Protein AF-A0A813TRA1-F1 (afdb_monomer_lite)

InterPro domains:
  IPR017853 Glycoside hydrolase superfamily [SSF51445] (24-66)
  IPR050887 Beta-mannosidase glycosyl hydrolases [PTHR43730] (22-73)

Sequence (84 aa):
MTIKTVSDLCRRYSTVSHLDPSTSEGNTMGFMYWQLNDIWQAPTWASIEYGGKWKMSHYYAKQMYQSTYVLPVLVPKVEVNISL

Organism: NCBI:txid1234261

Structure (mmCIF, N/CA/C/O backbone):
data_AF-A0A813TRA1-F1
#
_entry.id   AF-A0A813TRA1-F1
#
loop_
_atom_site.group_PDB
_atom_site.id
_atom_site.type_symbol
_atom_site.label_atom_id
_atom_site.label_alt_id
_atom_site.label_comp_id
_atom_site.label_asym_id
_atom_site.label_entity_id
_atom_site.label_seq_id
_atom_site.pdbx_PDB_ins_code
_atom_site.Cartn_x
_atom_site.Cartn_y
_atom_site.Cartn_z
_atom_site.occupancy
_atom_site.B_iso_or_equiv
_atom_site.auth_seq_id
_atom_site.auth_comp_id
_atom_site.auth_asym_id
_atom_site.auth_atom_id
_atom_site.pdbx_PDB_model_num
ATOM 1 N N . MET A 1 1 ? -10.667 2.853 -6.671 1.00 46.78 1 MET A N 1
ATOM 2 C CA . MET A 1 1 ? -10.256 1.597 -7.332 1.00 46.78 1 MET A CA 1
ATOM 3 C C . MET A 1 1 ? -9.014 1.922 -8.156 1.00 46.78 1 MET A C 1
ATOM 5 O O . MET A 1 1 ? -9.120 2.172 -9.343 1.00 46.78 1 MET A O 1
ATOM 9 N N . THR A 1 2 ? -7.864 2.045 -7.486 1.00 80.38 2 THR A N 1
ATOM 10 C CA . THR A 1 2 ? -6.652 2.655 -8.084 1.00 80.38 2 THR A CA 1
ATOM 11 C C . THR A 1 2 ? -5.365 1.949 -7.654 1.00 80.38 2 THR A C 1
ATOM 13 O O . THR A 1 2 ? -4.376 1.984 -8.367 1.00 80.38 2 THR A O 1
ATOM 16 N N . ILE A 1 3 ? -5.370 1.253 -6.511 1.00 89.75 3 ILE A N 1
ATOM 17 C CA . ILE A 1 3 ? -4.160 0.610 -5.982 1.00 89.75 3 ILE A CA 1
ATOM 18 C C . ILE A 1 3 ? -3.706 -0.595 -6.815 1.00 89.75 3 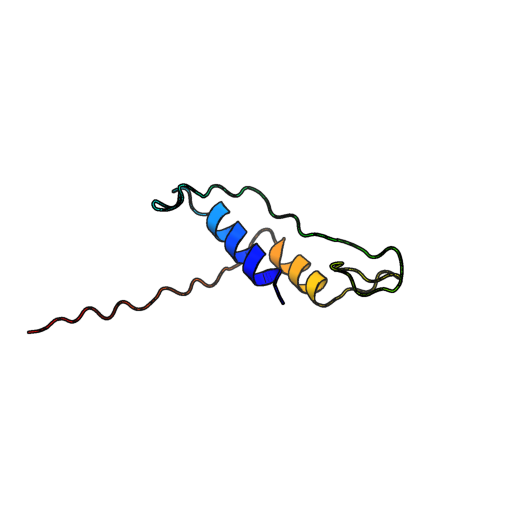ILE A C 1
ATOM 20 O O . ILE A 1 3 ? -2.517 -0.733 -7.062 1.00 89.75 3 ILE A O 1
ATOM 24 N N . LYS A 1 4 ? -4.647 -1.420 -7.299 1.00 91.19 4 LYS A N 1
ATOM 25 C CA . LYS A 1 4 ? -4.345 -2.624 -8.088 1.00 91.19 4 LYS A CA 1
ATOM 26 C C . LYS A 1 4 ? -3.656 -2.274 -9.408 1.00 91.19 4 LYS A C 1
ATOM 28 O O . LYS A 1 4 ? -2.629 -2.836 -9.751 1.00 91.19 4 LYS A O 1
ATOM 33 N N . THR A 1 5 ? -4.209 -1.315 -10.140 1.00 91.19 5 THR A N 1
ATOM 34 C CA . THR A 1 5 ? -3.670 -0.915 -11.444 1.00 91.19 5 THR A CA 1
ATOM 35 C C . THR A 1 5 ? -2.285 -0.284 -11.317 1.00 91.19 5 THR A C 1
ATOM 37 O O . THR A 1 5 ? -1.405 -0.585 -12.117 1.00 91.19 5 THR A O 1
ATOM 40 N N . VAL A 1 6 ? -2.062 0.543 -10.290 1.00 90.81 6 VAL A N 1
ATOM 41 C CA . VAL A 1 6 ? -0.747 1.152 -10.038 1.00 90.81 6 VAL A CA 1
ATOM 42 C C . VAL A 1 6 ? 0.270 0.108 -9.570 1.00 90.81 6 VAL A C 1
ATOM 44 O O . VAL A 1 6 ? 1.395 0.114 -10.061 1.00 90.81 6 VAL A O 1
ATOM 47 N N . SER A 1 7 ? -0.108 -0.827 -8.689 1.00 92.12 7 SER A N 1
ATOM 48 C CA . SER A 1 7 ? 0.800 -1.905 -8.273 1.00 92.12 7 SER A CA 1
ATOM 49 C C . SER A 1 7 ? 1.220 -2.781 -9.452 1.00 92.12 7 SER A C 1
ATOM 51 O O . SER A 1 7 ? 2.389 -3.151 -9.560 1.00 92.12 7 SER A O 1
ATOM 53 N N . ASP A 1 8 ? 0.280 -3.073 -10.355 1.00 91.81 8 ASP A N 1
ATOM 54 C CA . ASP A 1 8 ? 0.539 -3.867 -11.555 1.00 91.81 8 ASP A CA 1
ATOM 55 C C . ASP A 1 8 ? 1.525 -3.148 -12.492 1.00 91.81 8 ASP A C 1
ATOM 57 O O . ASP A 1 8 ? 2.468 -3.757 -13.003 1.00 91.81 8 ASP A O 1
ATOM 61 N N . LEU A 1 9 ? 1.361 -1.832 -12.652 1.00 89.38 9 LEU A N 1
ATOM 62 C CA . LEU A 1 9 ? 2.264 -0.986 -13.427 1.00 89.38 9 LEU A CA 1
ATOM 63 C C . LEU A 1 9 ? 3.674 -0.939 -12.817 1.00 89.38 9 LEU A C 1
ATOM 65 O O . LEU A 1 9 ? 4.648 -1.219 -13.514 1.00 89.38 9 LEU A O 1
ATOM 69 N N . CYS A 1 10 ? 3.802 -0.673 -11.514 1.00 90.50 10 CYS A N 1
ATOM 70 C CA . CYS A 1 10 ? 5.100 -0.675 -10.830 1.00 90.50 10 CYS A CA 1
ATOM 71 C C . CYS A 1 10 ? 5.815 -2.026 -10.960 1.00 90.50 10 CYS A C 1
ATOM 73 O O . CYS A 1 10 ? 7.023 -2.080 -11.184 1.00 90.50 10 CYS A O 1
ATOM 75 N N . ARG A 1 11 ? 5.076 -3.138 -10.870 1.00 90.69 11 ARG A N 1
ATOM 76 C CA . ARG A 1 11 ? 5.662 -4.477 -10.987 1.00 90.69 11 ARG A CA 1
ATOM 77 C C . ARG A 1 11 ? 6.081 -4.816 -12.419 1.00 90.69 11 ARG A C 1
ATOM 79 O O . ARG A 1 11 ? 7.087 -5.501 -12.610 1.00 90.69 11 ARG A O 1
ATOM 86 N N . ARG A 1 12 ? 5.388 -4.277 -13.425 1.00 89.31 12 ARG A N 1
ATOM 87 C CA . ARG A 1 12 ? 5.840 -4.333 -14.822 1.00 89.31 12 ARG A CA 1
ATOM 88 C C . ARG A 1 12 ? 7.191 -3.637 -14.989 1.00 89.31 12 ARG A C 1
ATOM 90 O O . ARG A 1 12 ? 8.120 -4.266 -15.483 1.00 89.31 12 ARG A O 1
ATOM 97 N N . TYR A 1 13 ? 7.329 -2.403 -14.505 1.00 90.06 13 TYR A N 1
ATOM 98 C CA . TYR A 1 13 ? 8.601 -1.666 -14.554 1.00 90.06 13 TYR A CA 1
ATOM 99 C C . TYR A 1 13 ? 9.712 -2.284 -13.689 1.00 90.06 13 TYR A C 1
ATOM 101 O O . TYR A 1 13 ? 10.880 -1.970 -13.885 1.00 90.06 13 TYR A O 1
ATOM 109 N N . SER A 1 14 ? 9.365 -3.161 -12.742 1.00 88.25 14 SER A N 1
ATOM 110 C CA . SER A 1 14 ? 10.323 -3.949 -11.954 1.00 88.25 14 SER A CA 1
ATOM 111 C C . SER A 1 14 ? 10.878 -5.161 -12.705 1.00 88.25 14 SER A C 1
ATOM 113 O O . SER A 1 14 ? 12.024 -5.551 -12.512 1.00 88.25 14 SER A O 1
ATOM 115 N N . THR A 1 15 ? 10.060 -5.773 -13.564 1.00 84.69 15 THR A N 1
ATOM 116 C CA . THR A 1 15 ? 10.419 -7.019 -14.265 1.00 84.69 15 THR A CA 1
ATOM 117 C C . THR A 1 15 ? 11.216 -6.746 -15.543 1.00 84.69 15 THR A C 1
ATOM 119 O O . THR A 1 15 ? 11.964 -7.597 -16.018 1.00 84.69 15 THR A O 1
ATOM 122 N N . VAL A 1 16 ? 11.032 -5.565 -16.128 1.00 83.38 16 VAL A N 1
ATOM 123 C CA . VAL A 1 16 ? 11.617 -5.191 -17.412 1.00 83.38 16 VAL A CA 1
ATOM 124 C C . VAL A 1 16 ? 12.975 -4.523 -17.193 1.00 83.38 16 VAL A C 1
ATOM 126 O O . VAL A 1 16 ? 13.060 -3.502 -16.523 1.00 83.38 16 VAL A O 1
ATOM 129 N N . SER A 1 17 ? 14.032 -5.091 -17.782 1.00 78.81 17 SER A N 1
ATOM 130 C CA . SER A 1 17 ? 15.410 -4.592 -17.642 1.00 78.81 17 SER A CA 1
ATOM 131 C C . SER A 1 17 ? 15.751 -3.413 -18.558 1.00 78.81 17 SER A C 1
ATOM 133 O O . SER A 1 17 ? 16.799 -2.793 -18.390 1.00 78.81 17 SER A O 1
ATOM 135 N N . HIS A 1 18 ? 14.916 -3.133 -19.561 1.00 78.69 18 HIS A N 1
ATOM 136 C CA . HIS A 1 18 ? 15.089 -1.976 -20.430 1.00 78.69 18 HIS A CA 1
ATOM 137 C C . HIS A 1 18 ? 14.307 -0.785 -19.885 1.00 78.69 18 HIS A C 1
ATOM 139 O O . HIS A 1 18 ? 13.179 -0.925 -19.415 1.00 78.69 18 HIS A O 1
ATOM 145 N N . LEU A 1 19 ? 14.918 0.392 -19.975 1.00 85.12 19 LEU A N 1
ATOM 146 C CA . LEU A 1 19 ? 14.217 1.646 -19.747 1.00 85.12 19 LEU A CA 1
ATOM 147 C C . LEU A 1 19 ? 13.258 1.896 -20.909 1.00 85.12 19 LEU A C 1
ATOM 149 O O . LEU A 1 19 ? 13.522 1.491 -22.046 1.00 85.12 19 LEU A O 1
ATOM 153 N N . ASP A 1 20 ? 12.152 2.568 -20.623 1.00 86.00 20 ASP A N 1
ATOM 154 C CA . ASP A 1 20 ? 11.258 3.056 -21.660 1.00 86.00 20 ASP A CA 1
ATOM 155 C C . ASP A 1 20 ? 12.045 4.004 -22.589 1.00 86.00 20 ASP A C 1
ATOM 157 O O . ASP A 1 20 ? 12.640 4.969 -22.106 1.00 86.00 20 ASP A O 1
ATOM 161 N N . PRO A 1 21 ? 12.096 3.761 -23.910 1.00 84.44 21 PRO A N 1
ATOM 162 C CA . PRO A 1 21 ? 12.879 4.586 -24.829 1.00 84.44 21 PRO A CA 1
ATOM 163 C C . PRO A 1 21 ? 12.370 6.029 -24.935 1.00 84.44 21 PRO A C 1
ATOM 165 O O . PRO A 1 21 ? 13.116 6.900 -25.378 1.00 84.44 21 PRO A O 1
ATOM 168 N N . SER A 1 22 ? 11.119 6.293 -24.550 1.00 90.25 22 SER A N 1
ATOM 169 C CA . SER A 1 22 ? 10.525 7.629 -24.624 1.00 90.25 22 SER A CA 1
ATOM 170 C C . SER A 1 22 ? 10.734 8.453 -23.353 1.00 90.25 22 SER A C 1
ATOM 172 O O . SER A 1 22 ? 11.048 9.639 -23.442 1.00 90.25 22 SER A O 1
ATOM 174 N N . THR A 1 23 ? 10.599 7.835 -22.177 1.00 88.69 23 THR A N 1
ATOM 175 C CA . THR A 1 23 ? 10.690 8.527 -20.881 1.00 88.69 23 THR A CA 1
ATOM 176 C C . THR A 1 23 ? 11.992 8.249 -20.133 1.00 88.69 23 THR A C 1
ATOM 178 O O . THR A 1 23 ? 12.308 8.948 -19.176 1.00 88.69 23 THR A O 1
ATOM 181 N N . SER A 1 24 ? 12.790 7.269 -20.578 1.00 86.38 24 SER A N 1
ATOM 182 C CA . SER A 1 24 ? 13.961 6.740 -19.858 1.00 86.38 24 SER A CA 1
ATOM 183 C C . SER A 1 24 ? 13.635 6.228 -18.447 1.00 86.38 24 SER A C 1
ATOM 185 O O . SER A 1 24 ? 14.513 6.150 -17.588 1.00 86.38 24 SER A O 1
ATOM 187 N N . GLU A 1 25 ? 12.378 5.859 -18.196 1.00 87.25 25 GLU A N 1
ATOM 188 C CA . GLU A 1 25 ? 11.905 5.370 -16.900 1.00 87.25 25 GLU A CA 1
ATOM 189 C C . GLU A 1 25 ? 11.917 3.837 -16.846 1.00 87.25 25 GLU A C 1
ATOM 191 O O . GLU A 1 25 ? 11.711 3.150 -17.848 1.00 87.25 25 GLU A O 1
ATOM 196 N N . GLY A 1 26 ? 12.156 3.276 -15.662 1.00 89.50 26 GLY A N 1
ATOM 197 C CA . GLY A 1 26 ? 12.183 1.831 -15.446 1.00 89.50 26 GLY A CA 1
ATOM 198 C C . GLY A 1 26 ?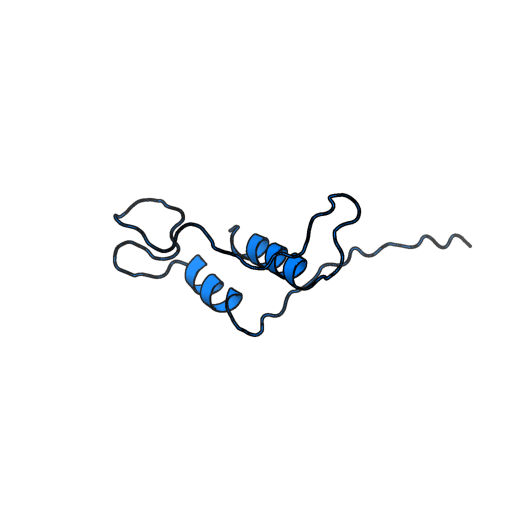 12.820 1.456 -14.112 1.00 89.50 26 GLY A C 1
ATOM 199 O O . GLY A 1 26 ? 13.013 2.311 -13.249 1.00 89.50 26 GLY A O 1
ATOM 200 N N . ASN A 1 27 ? 13.146 0.173 -13.939 1.00 90.50 27 ASN A N 1
ATOM 201 C CA . ASN A 1 27 ? 13.855 -0.354 -12.766 1.00 90.50 27 ASN A CA 1
ATOM 202 C C . ASN A 1 27 ? 13.172 -0.038 -11.424 1.00 90.50 27 ASN A C 1
ATOM 204 O O . ASN A 1 27 ? 13.817 0.319 -10.436 1.00 90.50 27 ASN A O 1
ATOM 208 N N . THR A 1 28 ? 11.846 -0.164 -11.368 1.00 91.75 28 THR A N 1
ATOM 209 C CA . THR A 1 28 ? 11.123 0.016 -10.102 1.00 91.75 28 THR A CA 1
ATOM 210 C C . THR A 1 28 ? 11.454 -1.133 -9.148 1.00 91.75 28 THR A C 1
ATOM 212 O O . THR A 1 28 ? 11.187 -2.288 -9.453 1.00 91.75 28 THR A O 1
ATOM 215 N N . MET A 1 29 ? 12.000 -0.837 -7.968 1.00 93.06 29 MET A N 1
ATOM 216 C CA . MET A 1 29 ? 12.403 -1.866 -6.989 1.00 93.06 29 MET A CA 1
ATOM 217 C C . MET A 1 29 ? 11.434 -2.019 -5.813 1.00 93.06 29 MET A C 1
ATOM 219 O O . MET A 1 29 ? 11.642 -2.855 -4.937 1.00 93.06 29 MET A O 1
ATOM 223 N N . GLY A 1 30 ? 10.367 -1.224 -5.769 1.00 91.31 30 GLY A N 1
ATOM 224 C CA . GLY A 1 30 ? 9.425 -1.270 -4.662 1.00 91.31 30 GLY A CA 1
ATOM 225 C C . GLY A 1 30 ? 8.142 -0.502 -4.929 1.00 91.31 30 GLY A C 1
ATOM 226 O O . GLY A 1 30 ? 8.087 0.390 -5.771 1.00 91.31 30 GLY A O 1
ATOM 227 N N . PHE A 1 31 ? 7.107 -0.866 -4.179 1.00 92.56 31 PHE A N 1
ATOM 228 C CA . PHE A 1 31 ? 5.814 -0.199 -4.184 1.00 92.56 31 PHE A CA 1
ATOM 229 C C . PHE A 1 31 ? 5.278 -0.149 -2.754 1.00 92.56 31 PHE A C 1
ATOM 231 O O . PHE A 1 31 ? 4.998 -1.189 -2.150 1.00 92.56 31 PHE A O 1
ATOM 238 N N . MET A 1 32 ? 5.137 1.060 -2.214 1.00 93.00 32 MET A N 1
ATOM 239 C CA . MET A 1 32 ? 4.544 1.311 -0.905 1.00 93.00 32 MET A CA 1
ATOM 240 C C . MET A 1 32 ? 3.360 2.248 -1.093 1.00 93.00 32 MET A C 1
ATOM 242 O O . MET A 1 32 ? 3.520 3.377 -1.552 1.00 93.00 32 MET A O 1
ATOM 246 N N . TYR A 1 33 ? 2.166 1.765 -0.768 1.00 93.19 33 TYR A N 1
ATOM 247 C CA . TYR A 1 33 ? 0.963 2.576 -0.874 1.00 93.19 33 TYR A CA 1
ATOM 248 C C . TYR A 1 33 ? 0.727 3.361 0.414 1.00 93.19 33 TYR A C 1
ATOM 250 O O . TYR A 1 33 ? 0.997 2.882 1.517 1.00 93.19 33 TYR A O 1
ATOM 258 N N . TRP A 1 34 ? 0.172 4.558 0.260 1.00 92.50 34 TRP A N 1
ATOM 259 C CA . TRP A 1 34 ? -0.322 5.355 1.372 1.00 92.50 34 TRP A CA 1
ATOM 260 C C . TRP A 1 34 ? -1.839 5.152 1.505 1.00 92.50 34 TRP A C 1
ATOM 262 O O . TRP A 1 34 ? -2.548 5.261 0.507 1.00 92.50 34 TRP A O 1
ATOM 272 N N . GLN A 1 35 ? -2.410 4.838 2.666 1.00 92.69 35 GLN A N 1
ATOM 273 C CA . GLN A 1 35 ? -1.806 4.540 3.977 1.00 92.69 35 GLN A CA 1
ATOM 274 C C . GLN A 1 35 ? -2.217 3.142 4.450 1.00 92.69 35 GLN A C 1
ATOM 276 O O . GLN A 1 35 ? -3.118 2.524 3.882 1.00 92.69 35 GLN A O 1
ATOM 281 N N . LEU A 1 36 ? -1.581 2.635 5.507 1.00 93.69 36 LEU A N 1
ATOM 282 C CA . LEU A 1 36 ? -1.931 1.326 6.057 1.00 93.69 36 LEU A CA 1
ATOM 283 C C . LEU A 1 36 ? -3.232 1.375 6.874 1.00 93.69 36 LEU A C 1
ATOM 285 O O . LEU A 1 36 ? -4.197 0.699 6.521 1.00 93.69 36 LEU A O 1
ATOM 289 N N . ASN A 1 37 ? -3.279 2.177 7.939 1.00 95.56 37 ASN A N 1
ATOM 290 C CA . ASN A 1 37 ? -4.366 2.184 8.923 1.00 95.56 37 ASN A CA 1
ATOM 291 C C . ASN A 1 37 ? -4.918 3.586 9.208 1.00 95.56 37 ASN A C 1
ATOM 293 O O . ASN A 1 37 ? -4.258 4.594 8.961 1.00 95.56 37 ASN A O 1
ATOM 297 N N . ASP A 1 38 ? -6.123 3.619 9.774 1.00 94.94 38 ASP A N 1
ATOM 298 C CA . ASP A 1 38 ? -6.778 4.830 10.266 1.00 94.94 38 ASP A CA 1
ATOM 299 C C . ASP A 1 38 ? -6.595 5.025 11.774 1.00 94.94 38 ASP A C 1
ATOM 301 O O . ASP A 1 38 ? -6.632 4.069 12.549 1.00 94.94 38 ASP A O 1
ATOM 305 N N . ILE A 1 39 ? -6.435 6.285 12.195 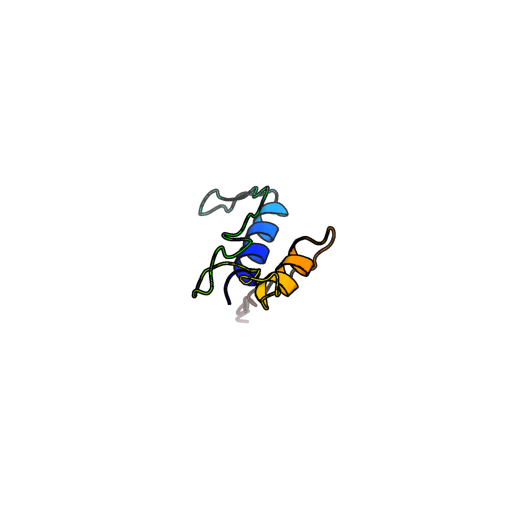1.00 95.31 39 ILE A N 1
ATOM 306 C CA . ILE A 1 39 ? -6.369 6.678 13.615 1.00 95.31 39 ILE A CA 1
ATOM 307 C C . ILE A 1 39 ? -7.749 6.974 14.225 1.00 95.31 39 ILE A C 1
ATOM 309 O O . ILE A 1 39 ? -7.886 6.996 15.443 1.00 95.31 39 ILE A O 1
ATOM 313 N N . TRP A 1 40 ? -8.760 7.215 13.385 1.00 93.25 40 TRP A N 1
ATOM 314 C CA . TRP A 1 40 ? -10.131 7.584 13.754 1.00 93.25 40 TRP A CA 1
ATOM 315 C C . TRP A 1 40 ? -11.101 7.260 12.607 1.00 93.25 40 TRP A C 1
ATOM 317 O O . TRP A 1 40 ? -10.668 7.023 11.478 1.00 93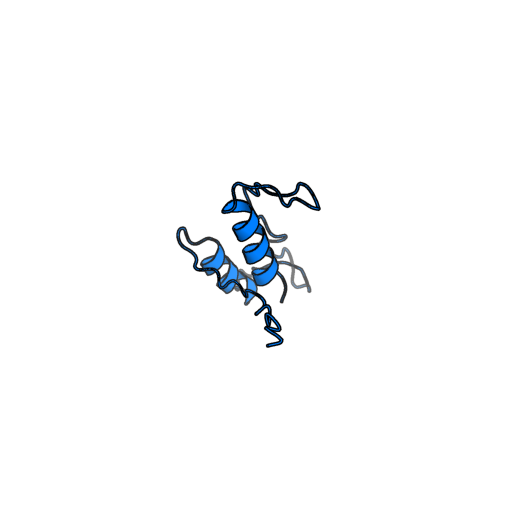.25 40 TRP A O 1
ATOM 327 N N . GLN A 1 41 ? -12.408 7.239 12.881 1.00 93.44 41 GLN A N 1
ATOM 328 C CA . GLN A 1 41 ? -13.436 6.965 11.869 1.00 93.44 41 GLN A CA 1
ATOM 329 C C . GLN A 1 41 ? -13.601 8.164 10.923 1.00 93.44 41 GLN A C 1
ATOM 331 O O . GLN A 1 41 ? -14.301 9.122 11.240 1.00 93.44 41 GLN A O 1
ATOM 336 N N . ALA A 1 42 ? -12.951 8.112 9.761 1.00 93.38 42 ALA A N 1
ATOM 337 C CA . ALA A 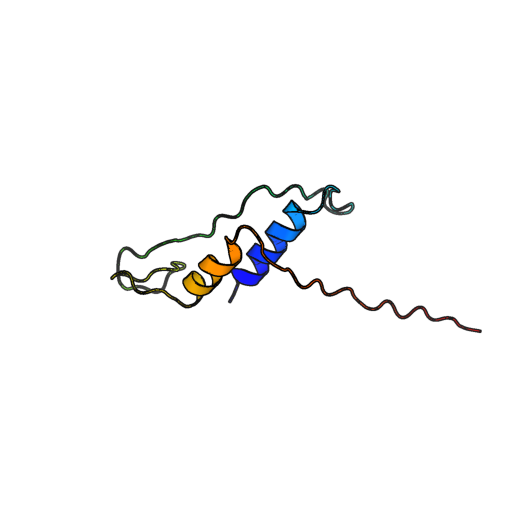1 42 ? -13.040 9.133 8.722 1.00 93.38 42 ALA A CA 1
ATOM 338 C C . ALA A 1 42 ? -12.814 8.514 7.328 1.00 93.38 42 ALA A C 1
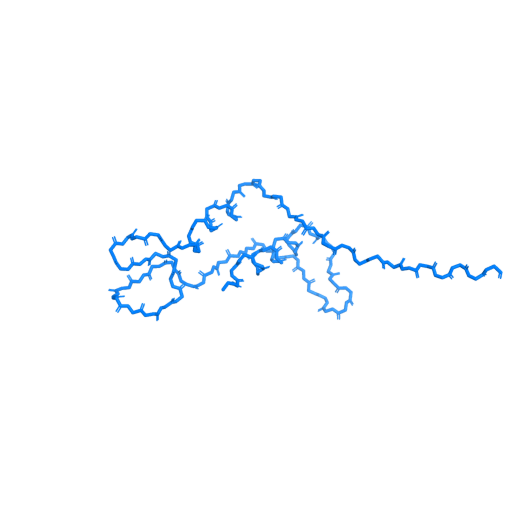ATOM 340 O O . ALA A 1 42 ? -12.216 7.439 7.220 1.00 93.38 42 ALA A O 1
ATOM 341 N N . PRO A 1 43 ? -13.264 9.162 6.237 1.00 90.44 43 PRO A N 1
ATOM 342 C CA . PRO A 1 43 ? -12.886 8.749 4.893 1.00 90.44 43 PRO A CA 1
ATOM 343 C C . PRO A 1 43 ? -11.403 9.056 4.653 1.00 90.44 43 PRO A C 1
ATOM 345 O O . PRO A 1 43 ? -10.969 10.204 4.706 1.00 90.44 43 PRO A O 1
ATOM 348 N N . THR A 1 44 ? -10.621 8.019 4.376 1.00 92.19 44 THR A N 1
ATOM 349 C CA . THR A 1 44 ? -9.167 8.105 4.191 1.00 92.19 44 THR A CA 1
ATOM 350 C C . THR A 1 44 ? -8.684 7.116 3.126 1.00 92.19 44 THR A C 1
ATOM 352 O O . THR A 1 44 ? -9.429 6.245 2.663 1.00 92.19 44 THR A O 1
ATOM 355 N N . TRP A 1 45 ? -7.391 7.186 2.803 1.00 92.06 45 TRP A N 1
ATOM 356 C CA . TRP A 1 45 ? -6.695 6.236 1.931 1.00 92.06 45 TRP A CA 1
ATOM 357 C C . TRP A 1 45 ? -6.221 4.958 2.642 1.00 92.06 45 TRP A C 1
ATOM 359 O O . TRP A 1 45 ? -5.444 4.200 2.064 1.00 92.06 45 TRP A O 1
ATOM 369 N N . ALA A 1 46 ? -6.637 4.704 3.889 1.00 93.50 46 ALA A N 1
ATOM 370 C CA . ALA A 1 46 ? -6.194 3.508 4.604 1.00 93.50 46 ALA A CA 1
ATOM 371 C C . ALA A 1 46 ? -6.797 2.240 4.017 1.00 93.50 46 ALA A C 1
ATOM 373 O O . ALA A 1 46 ? -7.954 2.240 3.592 1.00 93.50 46 ALA A O 1
ATOM 374 N N . SER A 1 47 ? -6.049 1.141 4.070 1.00 94.81 47 SER A N 1
ATOM 375 C CA . SER A 1 47 ? -6.577 -0.191 3.773 1.00 94.81 47 SER A CA 1
ATOM 376 C C . SER A 1 47 ? -7.201 -0.879 4.993 1.00 94.81 47 SER A C 1
ATOM 378 O O . SER A 1 47 ? -8.040 -1.765 4.825 1.00 94.81 47 SER A O 1
ATOM 380 N N . ILE A 1 48 ? -6.860 -0.439 6.206 1.00 96.00 48 ILE A N 1
ATOM 381 C CA . ILE A 1 48 ? -7.406 -0.929 7.476 1.00 96.00 48 ILE A CA 1
ATOM 382 C C . ILE A 1 48 ? -8.179 0.203 8.168 1.00 96.00 48 ILE A C 1
ATOM 384 O O . ILE A 1 48 ? -7.639 1.285 8.389 1.00 96.00 48 ILE A O 1
ATOM 388 N N . GLU A 1 49 ? -9.444 -0.050 8.507 1.00 94.81 49 GLU A N 1
ATOM 389 C CA . GLU A 1 49 ? -10.311 0.882 9.242 1.00 94.81 49 GLU A CA 1
ATOM 390 C C . GLU A 1 49 ? -9.873 1.050 10.702 1.00 94.81 49 GLU A C 1
ATOM 392 O O . GLU A 1 49 ? -9.191 0.195 11.281 1.00 94.81 49 GLU A O 1
ATOM 397 N N . TYR A 1 50 ? -10.346 2.125 11.336 1.00 91.62 50 TYR A N 1
ATOM 398 C CA . TYR A 1 50 ? -10.252 2.272 12.783 1.00 91.62 50 TYR A CA 1
ATOM 399 C C . TYR A 1 50 ? -11.018 1.118 13.452 1.00 91.62 50 TYR A C 1
ATOM 401 O O . TYR A 1 50 ? -12.205 0.913 13.195 1.00 91.62 50 TYR A O 1
ATOM 409 N N . GLY A 1 51 ? -10.317 0.318 14.260 1.00 92.62 51 GLY A N 1
ATOM 410 C CA . GLY A 1 51 ? -10.830 -0.943 14.816 1.00 92.62 51 GLY A CA 1
ATOM 411 C C . GLY A 1 51 ? -10.343 -2.213 14.104 1.00 92.62 51 GLY A C 1
ATOM 412 O O . GLY A 1 51 ? -10.762 -3.307 14.468 1.00 92.62 51 GLY A O 1
ATOM 413 N N . GLY A 1 52 ? -9.449 -2.102 13.114 1.00 93.00 52 GLY A N 1
ATOM 414 C CA . GLY A 1 52 ? -8.729 -3.253 12.548 1.00 93.00 52 GLY A CA 1
ATOM 415 C C . GLY A 1 52 ? -9.473 -4.017 11.450 1.00 93.00 52 GLY A C 1
ATOM 416 O O . GLY A 1 52 ? -8.980 -5.035 10.963 1.00 93.00 52 GLY A O 1
ATOM 417 N N . LYS A 1 53 ? -10.641 -3.534 11.020 1.00 95.06 53 LYS A N 1
ATOM 418 C CA . LYS A 1 53 ? -11.402 -4.151 9.932 1.00 95.06 53 LYS A CA 1
ATOM 419 C C . LYS A 1 53 ? -10.737 -3.890 8.580 1.00 95.06 53 LYS A C 1
ATOM 421 O O . LYS A 1 53 ? -10.311 -2.778 8.274 1.00 95.06 53 LYS A O 1
ATOM 426 N N . TRP A 1 54 ? -10.654 -4.928 7.752 1.00 96.06 54 TRP A N 1
ATOM 427 C CA . TRP A 1 54 ? -10.043 -4.838 6.428 1.00 96.06 54 TRP A CA 1
ATOM 428 C C . TRP A 1 54 ? -11.010 -4.228 5.416 1.00 96.06 54 TRP A C 1
ATOM 430 O O . TRP A 1 54 ? -12.121 -4.727 5.225 1.00 96.06 54 TRP A O 1
ATOM 440 N N . LYS A 1 55 ? -10.559 -3.188 4.709 1.00 94.06 55 LYS A N 1
ATOM 441 C CA . LYS A 1 55 ? -11.238 -2.699 3.506 1.00 94.06 55 LYS A CA 1
ATOM 442 C C . LYS A 1 55 ? -10.903 -3.608 2.324 1.00 94.06 55 LYS A C 1
ATOM 444 O O . LYS A 1 55 ? -9.910 -4.338 2.331 1.00 94.06 55 LYS A O 1
ATOM 449 N N . MET A 1 56 ? -11.688 -3.504 1.250 1.00 93.69 56 MET A N 1
ATOM 450 C CA . MET A 1 56 ? -11.459 -4.244 -0.001 1.00 93.69 56 MET A CA 1
ATOM 451 C C . MET A 1 56 ? -10.016 -4.105 -0.521 1.00 93.69 56 MET A C 1
ATOM 453 O O . MET A 1 56 ? -9.443 -5.063 -1.034 1.00 93.69 56 MET A O 1
ATOM 457 N N . SER A 1 57 ? -9.401 -2.930 -0.354 1.00 92.81 57 SER A N 1
ATOM 458 C CA . SER A 1 57 ? -8.014 -2.670 -0.751 1.00 92.81 57 SER A CA 1
ATOM 459 C C . SER A 1 57 ? -7.000 -3.562 -0.032 1.00 92.81 57 SER A C 1
ATOM 461 O O . SER A 1 57 ? -6.027 -3.971 -0.659 1.00 92.81 57 SER A O 1
ATOM 463 N N . HIS A 1 58 ? -7.227 -3.925 1.234 1.00 95.25 58 HIS A N 1
ATOM 464 C CA . HIS A 1 58 ? -6.306 -4.786 1.979 1.00 95.25 58 HIS A CA 1
ATOM 465 C C . HIS A 1 58 ? -6.335 -6.236 1.475 1.00 95.25 58 HIS A C 1
ATOM 467 O O . HIS A 1 58 ? -5.296 -6.888 1.381 1.00 95.25 58 HIS A O 1
ATOM 473 N N . TYR A 1 59 ? -7.505 -6.724 1.049 1.00 94.69 59 TYR A N 1
ATOM 474 C CA . TYR A 1 59 ? -7.618 -8.037 0.404 1.00 94.69 59 TYR A CA 1
ATOM 475 C C . TYR A 1 59 ? -6.832 -8.101 -0.912 1.00 94.69 59 TYR A C 1
ATOM 477 O O . TYR A 1 59 ? -6.201 -9.118 -1.199 1.00 94.69 59 TYR A O 1
ATOM 485 N N . TYR A 1 60 ? -6.810 -7.008 -1.681 1.00 92.56 60 TYR A N 1
ATOM 486 C CA . TYR A 1 60 ? -5.945 -6.897 -2.858 1.00 92.56 60 TYR A CA 1
ATOM 487 C C . TYR A 1 60 ? -4.469 -6.764 -2.489 1.00 92.56 60 TYR A C 1
ATOM 489 O O . TYR A 1 60 ? -3.634 -7.403 -3.123 1.00 92.56 60 TYR A O 1
ATOM 497 N N . ALA A 1 61 ? -4.141 -6.000 -1.444 1.00 93.44 61 ALA A N 1
ATOM 498 C CA . ALA A 1 61 ? -2.767 -5.862 -0.970 1.00 93.44 61 ALA A CA 1
ATOM 499 C C . ALA A 1 61 ? -2.153 -7.220 -0.592 1.00 93.44 61 ALA A C 1
ATOM 501 O O . ALA A 1 61 ? -0.999 -7.495 -0.916 1.00 93.44 61 ALA A O 1
ATOM 502 N N . LYS A 1 62 ? -2.949 -8.118 0.002 1.00 93.88 62 LYS A N 1
ATOM 503 C CA . LYS A 1 62 ? -2.532 -9.499 0.270 1.00 93.88 62 LYS A CA 1
ATOM 504 C C . LYS A 1 62 ? -2.140 -10.259 -1.003 1.00 93.88 62 LYS A C 1
ATOM 506 O O . LYS A 1 62 ? -1.209 -11.052 -0.948 1.00 93.88 62 LYS A O 1
ATOM 511 N N . GLN A 1 63 ? -2.838 -10.047 -2.121 1.00 92.31 63 GLN A N 1
ATOM 512 C CA . GLN A 1 63 ? -2.520 -10.692 -3.402 1.00 92.31 63 GLN A CA 1
ATOM 513 C C . GLN A 1 63 ? -1.305 -10.038 -4.078 1.00 92.31 63 GLN A C 1
ATOM 515 O O . GLN A 1 63 ? -0.435 -10.748 -4.570 1.00 92.31 63 GLN A O 1
ATOM 520 N N . MET A 1 64 ? -1.198 -8.703 -4.058 1.00 91.50 64 MET A N 1
ATOM 521 C CA . MET A 1 64 ? -0.124 -7.987 -4.767 1.00 91.50 64 MET A CA 1
ATOM 522 C C . MET A 1 64 ? 1.271 -8.226 -4.167 1.00 91.50 64 MET A C 1
ATOM 524 O O . MET A 1 64 ? 2.262 -8.238 -4.897 1.00 91.50 64 MET A O 1
ATOM 528 N N . TYR A 1 65 ? 1.351 -8.444 -2.848 1.00 92.31 65 TYR A N 1
ATOM 529 C CA . TYR A 1 65 ? 2.604 -8.734 -2.138 1.00 92.31 65 TYR A CA 1
ATOM 530 C C . TYR A 1 65 ? 2.944 -10.226 -2.062 1.00 92.31 65 TYR A C 1
ATOM 532 O O . TYR A 1 65 ? 3.876 -10.612 -1.357 1.00 92.31 65 TYR A O 1
ATOM 540 N N . GLN A 1 66 ? 2.231 -11.085 -2.792 1.00 95.00 66 GLN A N 1
ATOM 541 C CA . GLN A 1 66 ? 2.661 -12.471 -2.937 1.00 95.00 66 GLN A CA 1
ATOM 542 C C . GLN A 1 66 ? 4.003 -12.536 -3.677 1.00 95.00 66 GLN A C 1
ATOM 544 O O . GLN A 1 66 ? 4.289 -11.739 -4.581 1.00 95.00 66 GLN A O 1
ATOM 549 N N . SER A 1 67 ? 4.832 -13.508 -3.281 1.00 93.50 67 SER A N 1
ATOM 550 C CA . SER A 1 67 ? 6.125 -13.768 -3.925 1.00 93.50 67 SER A CA 1
ATOM 551 C C . SER A 1 67 ? 5.939 -13.992 -5.431 1.00 93.50 67 SER A C 1
ATOM 553 O O . SER A 1 67 ? 6.604 -13.346 -6.241 1.00 93.50 67 SER A O 1
ATOM 555 N N . THR A 1 68 ? 4.935 -14.789 -5.804 1.00 91.88 68 THR A N 1
ATOM 556 C CA . THR A 1 68 ? 4.509 -15.004 -7.190 1.00 91.88 68 THR A CA 1
ATOM 557 C C . THR A 1 68 ? 3.170 -14.315 -7.438 1.00 91.88 68 THR A C 1
ATOM 559 O O . THR A 1 68 ? 2.204 -14.565 -6.724 1.00 91.88 68 THR A O 1
ATOM 562 N N . TYR A 1 69 ? 3.107 -13.463 -8.461 1.00 91.19 69 TYR A N 1
ATOM 563 C CA . TYR A 1 69 ? 1.901 -12.740 -8.860 1.00 91.19 69 TYR A CA 1
ATOM 564 C C . TYR A 1 69 ? 1.830 -12.692 -10.389 1.00 91.19 69 TYR A C 1
ATOM 566 O O . TYR A 1 69 ? 2.811 -12.329 -11.038 1.00 91.19 69 TYR A O 1
ATOM 574 N N . VAL A 1 70 ? 0.694 -13.095 -10.964 1.00 90.38 70 VAL A N 1
ATOM 575 C CA . VAL A 1 70 ? 0.503 -13.167 -12.420 1.00 90.38 70 VAL A CA 1
ATOM 576 C C . VAL A 1 70 ? -0.139 -11.878 -12.914 1.00 90.38 70 VAL A C 1
ATOM 578 O O . VAL A 1 70 ? -1.214 -11.494 -12.457 1.00 90.38 70 VAL A O 1
ATOM 581 N N . LEU A 1 71 ? 0.521 -11.233 -13.874 1.00 89.00 71 LEU A N 1
ATOM 582 C CA . LEU A 1 71 ? 0.102 -9.965 -14.461 1.00 89.00 71 LEU A CA 1
ATOM 583 C C . LEU A 1 71 ? -0.452 -10.185 -15.874 1.00 89.00 71 LEU A C 1
ATOM 585 O O . LEU A 1 71 ? 0.305 -10.603 -16.752 1.00 89.00 71 LEU A O 1
ATOM 589 N N . PRO A 1 72 ? -1.735 -9.889 -16.139 1.00 87.69 72 PRO A N 1
ATOM 590 C CA . PRO A 1 72 ? -2.241 -9.854 -17.502 1.00 87.69 72 PRO A CA 1
ATOM 591 C C . PRO A 1 72 ? -1.743 -8.588 -18.210 1.00 87.69 72 PRO A C 1
ATOM 593 O O . PRO A 1 72 ? -1.963 -7.472 -17.741 1.00 87.69 72 PRO A O 1
ATOM 596 N N . VAL A 1 73 ? -1.094 -8.755 -19.364 1.00 84.06 73 VAL A N 1
ATOM 597 C CA . VAL A 1 73 ? -0.671 -7.640 -20.219 1.00 84.06 73 VAL A CA 1
ATOM 598 C C . VAL A 1 73 ? -1.548 -7.616 -21.460 1.00 84.06 73 VAL A C 1
ATOM 600 O O . VAL A 1 73 ? -1.564 -8.564 -22.242 1.00 84.06 73 VAL A O 1
ATOM 603 N N . LEU A 1 74 ? -2.269 -6.513 -21.644 1.00 84.25 74 LEU A N 1
ATOM 604 C CA . LEU A 1 74 ? -2.981 -6.254 -22.886 1.00 84.25 74 LEU A CA 1
ATOM 605 C C . LEU A 1 74 ? -1.967 -5.781 -23.927 1.00 84.25 74 LEU A C 1
ATOM 607 O O . LEU A 1 74 ? -1.350 -4.727 -23.771 1.00 84.25 74 LEU A O 1
ATOM 611 N N . VAL A 1 75 ? -1.785 -6.582 -24.973 1.00 81.19 75 VAL A N 1
ATOM 612 C CA . VAL A 1 75 ? -1.007 -6.200 -26.150 1.00 81.19 75 VAL A CA 1
ATOM 613 C C . VAL A 1 75 ? -2.000 -5.699 -27.197 1.00 81.19 75 VAL A C 1
ATOM 615 O O . VAL A 1 75 ? -2.889 -6.465 -27.582 1.00 81.19 75 VAL A O 1
ATOM 618 N N . PRO A 1 76 ? -1.911 -4.432 -27.638 1.00 79.38 76 PRO A N 1
ATOM 619 C CA . PRO A 1 76 ? -2.782 -3.942 -28.692 1.00 79.38 76 PRO A CA 1
ATOM 620 C C . PRO A 1 76 ? -2.539 -4.761 -29.961 1.00 79.38 76 PRO A C 1
ATOM 622 O O . PRO A 1 76 ? -1.399 -4.979 -30.373 1.00 79.38 76 PRO A O 1
ATOM 625 N N . LYS A 1 77 ? -3.623 -5.242 -30.571 1.00 77.00 77 LYS A N 1
ATOM 626 C CA . LYS A 1 77 ? -3.557 -5.963 -31.839 1.00 77.00 77 LYS A CA 1
ATOM 627 C C . LYS A 1 77 ? -3.264 -4.936 -32.932 1.00 77.00 77 LYS A C 1
ATOM 629 O O . LYS A 1 77 ? -4.130 -4.135 -33.266 1.00 77.00 77 LYS A O 1
ATOM 634 N N . VAL A 1 78 ? -2.038 -4.923 -33.449 1.00 75.12 78 VAL A N 1
ATOM 635 C CA . VAL A 1 78 ? -1.708 -4.132 -34.638 1.00 75.12 78 VAL A CA 1
ATOM 636 C C . VAL A 1 78 ? -2.289 -4.877 -35.835 1.00 75.12 78 VAL A C 1
ATOM 638 O O . VAL A 1 78 ? -1.793 -5.939 -36.210 1.00 75.12 78 VAL A O 1
ATOM 641 N N . GLU A 1 79 ? -3.377 -4.361 -36.399 1.00 64.38 79 GLU A N 1
ATOM 642 C CA . GLU A 1 79 ? -3.885 -4.829 -37.687 1.00 64.38 79 GLU A CA 1
ATOM 643 C C . GLU A 1 79 ? -2.895 -4.389 -38.768 1.00 64.38 79 GLU A C 1
ATOM 645 O O . GLU A 1 79 ? -2.864 -3.237 -39.195 1.00 64.38 79 GLU A O 1
ATOM 650 N N . VAL A 1 80 ? -2.016 -5.308 -39.165 1.00 63.81 80 VAL A N 1
ATOM 651 C CA . VAL A 1 80 ? -1.153 -5.115 -40.328 1.00 63.81 80 VAL A CA 1
ATOM 652 C C . VAL A 1 80 ? -2.061 -5.149 -41.556 1.00 63.81 80 VAL A C 1
ATOM 654 O O . VAL A 1 80 ? -2.526 -6.215 -41.955 1.00 63.81 80 VAL A O 1
ATOM 657 N N . ASN A 1 81 ? -2.342 -3.981 -42.136 1.00 51.44 81 ASN A N 1
ATOM 658 C CA . ASN A 1 81 ? -2.971 -3.881 -43.450 1.00 51.44 81 ASN A CA 1
ATOM 659 C C . ASN A 1 81 ? -1.996 -4.442 -44.489 1.00 51.44 81 ASN A C 1
ATOM 661 O O . ASN A 1 81 ? -1.086 -3.750 -44.939 1.00 51.44 81 ASN A O 1
ATOM 665 N N . ILE A 1 82 ? -2.170 -5.712 -44.848 1.00 58.50 82 ILE A N 1
ATOM 666 C CA . ILE A 1 82 ? -1.521 -6.295 -46.018 1.00 58.50 82 ILE A CA 1
ATOM 667 C C . ILE A 1 82 ? -2.435 -5.970 -47.201 1.00 58.50 82 ILE A C 1
ATOM 669 O O . ILE A 1 82 ? -3.379 -6.702 -47.490 1.00 58.50 82 ILE A O 1
ATOM 673 N N . SER A 1 83 ? -2.214 -4.823 -47.836 1.00 48.06 83 SER A N 1
ATOM 674 C CA . SER A 1 83 ? -2.807 -4.530 -49.140 1.00 48.06 83 SER A CA 1
ATOM 675 C C . SER A 1 83 ? -2.067 -5.358 -50.193 1.00 48.06 83 SER A C 1
ATOM 677 O O . SER A 1 83 ? -0.891 -5.088 -50.451 1.00 48.06 83 SER A O 1
ATOM 679 N N . LEU A 1 84 ? -2.737 -6.392 -50.715 1.00 49.88 84 LEU A N 1
ATOM 680 C CA . LEU A 1 84 ? -2.339 -7.139 -51.916 1.00 49.88 84 LEU A CA 1
ATOM 681 C C . LEU A 1 84 ? -2.491 -6.276 -53.173 1.00 49.88 84 LEU A C 1
ATOM 683 O O . LEU A 1 84 ? -3.456 -5.478 -53.214 1.00 49.88 84 LEU A O 1
#

Secondary structure (DSSP, 8-state):
--HHHHHHHHHHHHH--SPPTTT----------S-SB-SSSS--S-SB-TTSPBPHHHHHHHHHTSSS----------------

Foldseek 3Di:
DPQLVVLLVLVVLCVDPAADPVPSDGNRPDDDDPDDEDPDQDDDPHQAYDVGDGDPVVVVVVQSPDPDHDHDDDDDDPPDPPDD

pLDDT: mean 87.26, std 11.0, range [46.78, 96.06]

Radius of gyration: 18.01 Å; chains: 1; bounding box: 29×24×67 Å